Protein AF-A0A6B2DKU0-F1 (afdb_monomer)

Solvent-accessible surface area (backbone atoms only — not comparable to full-atom values): 4474 Å² total; per-residue (Å²): 136,85,82,79,86,82,82,72,88,73,86,72,74,85,67,92,67,68,74,51,71,17,53,46,52,48,48,55,36,54,77,68,74,45,53,64,59,57,48,10,62,75,67,77,46,51,52,68,57,49,54,30,37,52,69,66,62,60,90,69,74,62,76,80,75,78,70,129

Structure (mmCIF, N/CA/C/O backbone):
data_AF-A0A6B2DKU0-F1
#
_entry.id   AF-A0A6B2DKU0-F1
#
loop_
_atom_site.group_PDB
_atom_site.id
_atom_site.type_symbol
_atom_site.label_atom_id
_atom_site.label_alt_id
_atom_site.label_comp_id
_atom_site.label_asym_id
_atom_site.label_entity_id
_atom_site.label_seq_id
_atom_site.pdbx_PDB_ins_code
_atom_site.Cartn_x
_atom_site.Cartn_y
_atom_site.Cartn_z
_atom_site.occupancy
_atom_site.B_iso_or_equiv
_atom_site.auth_seq_id
_atom_site.auth_comp_id
_atom_site.auth_asym_id
_atom_site.auth_atom_id
_atom_site.pdbx_PDB_model_num
ATOM 1 N N . MET A 1 1 ? 40.270 -11.643 17.840 1.00 34.41 1 MET A N 1
ATOM 2 C CA . MET A 1 1 ? 39.625 -10.615 16.990 1.00 34.41 1 MET A CA 1
ATOM 3 C C . MET A 1 1 ? 38.767 -11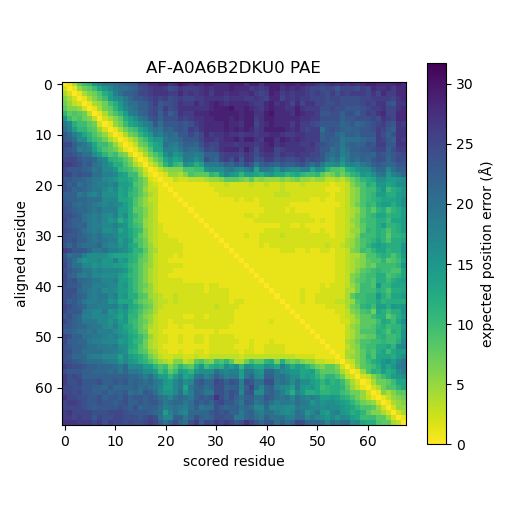.320 15.947 1.00 34.41 1 MET A C 1
ATOM 5 O O . MET A 1 1 ? 39.305 -12.098 15.174 1.00 34.41 1 MET A O 1
ATOM 9 N N . ARG A 1 2 ? 37.438 -11.158 15.985 1.00 33.91 2 ARG A N 1
ATOM 10 C CA . ARG A 1 2 ? 36.509 -11.814 15.047 1.00 33.91 2 ARG A CA 1
ATOM 11 C C . ARG A 1 2 ? 36.406 -10.966 13.777 1.00 33.91 2 ARG A C 1
ATOM 13 O O . ARG A 1 2 ? 35.840 -9.879 13.822 1.00 33.91 2 ARG A O 1
ATOM 20 N N . GLY A 1 3 ? 36.982 -11.455 12.680 1.00 31.70 3 GLY A N 1
ATOM 21 C CA . GLY A 1 3 ? 36.820 -10.871 11.350 1.00 31.70 3 GLY A CA 1
ATOM 22 C C . GLY A 1 3 ? 35.364 -10.984 10.906 1.00 31.70 3 GLY A C 1
ATOM 23 O O . GLY A 1 3 ? 34.789 -12.071 10.881 1.00 31.70 3 GLY A O 1
ATOM 24 N N . THR A 1 4 ? 34.746 -9.845 10.628 1.00 40.22 4 THR A N 1
ATOM 25 C CA . THR A 1 4 ? 33.370 -9.734 10.160 1.00 40.22 4 THR A CA 1
ATOM 26 C C . THR A 1 4 ? 33.297 -10.160 8.693 1.00 40.22 4 THR A C 1
ATOM 28 O O . THR A 1 4 ? 33.875 -9.529 7.812 1.00 40.22 4 THR A O 1
ATOM 31 N N . PHE A 1 5 ? 32.576 -11.247 8.416 1.00 40.12 5 PHE A N 1
ATOM 32 C CA . PHE A 1 5 ? 32.234 -11.650 7.053 1.00 40.12 5 PHE A CA 1
ATOM 33 C C . PHE A 1 5 ? 31.322 -10.586 6.420 1.00 40.12 5 PHE A C 1
ATOM 35 O O . PHE A 1 5 ? 30.135 -10.496 6.731 1.00 40.12 5 PHE A O 1
ATOM 42 N N . ARG A 1 6 ? 31.881 -9.764 5.526 1.00 51.50 6 ARG A N 1
ATOM 43 C CA . ARG A 1 6 ? 31.148 -8.807 4.688 1.00 51.50 6 ARG A CA 1
ATOM 44 C C . ARG A 1 6 ? 30.715 -9.532 3.407 1.00 51.50 6 ARG A C 1
ATOM 46 O O . ARG A 1 6 ? 31.499 -9.671 2.476 1.00 51.50 6 ARG A O 1
ATOM 53 N N . SER A 1 7 ? 29.486 -10.051 3.376 1.00 48.78 7 SER A N 1
ATOM 54 C CA . SER A 1 7 ? 28.945 -10.758 2.205 1.00 48.78 7 SER A CA 1
ATOM 55 C C . SER A 1 7 ? 28.280 -9.792 1.217 1.00 48.78 7 SER A C 1
ATOM 57 O O . SER A 1 7 ? 27.203 -9.266 1.482 1.00 48.78 7 SER A O 1
ATOM 59 N N . GLY A 1 8 ? 28.941 -9.607 0.070 1.00 39.59 8 GLY A N 1
ATOM 60 C CA . GLY A 1 8 ? 28.313 -9.629 -1.253 1.00 39.59 8 GLY A CA 1
ATOM 61 C C . GLY A 1 8 ? 27.489 -8.418 -1.689 1.00 39.59 8 GLY A C 1
ATOM 62 O O . GLY A 1 8 ? 26.261 -8.490 -1.744 1.00 39.59 8 GLY A O 1
ATOM 63 N N . THR A 1 9 ? 28.161 -7.371 -2.167 1.00 49.25 9 THR A N 1
ATOM 64 C CA . THR A 1 9 ? 27.667 -6.586 -3.309 1.00 49.25 9 THR A CA 1
ATOM 65 C C . THR A 1 9 ? 27.504 -7.536 -4.493 1.00 49.25 9 THR A C 1
ATOM 67 O O . THR A 1 9 ? 28.474 -7.891 -5.152 1.00 49.25 9 THR A O 1
ATOM 70 N N . ARG A 1 10 ? 26.277 -8.005 -4.741 1.00 54.12 10 ARG A N 1
ATOM 71 C CA . ARG A 1 10 ? 25.947 -8.578 -6.047 1.00 54.12 10 ARG A CA 1
ATOM 72 C C . ARG A 1 10 ? 25.835 -7.407 -7.010 1.00 54.12 10 ARG A C 1
ATOM 74 O O . ARG A 1 10 ? 24.875 -6.643 -6.921 1.00 54.12 10 ARG A O 1
ATOM 81 N N . GLU A 1 11 ? 26.836 -7.260 -7.867 1.00 47.16 11 GLU A N 1
ATOM 82 C CA . GLU A 1 11 ? 26.729 -6.490 -9.099 1.00 47.16 11 GLU A CA 1
ATOM 83 C C . GLU A 1 11 ? 25.508 -7.018 -9.855 1.00 47.16 11 GLU A C 1
ATOM 85 O O . GLU A 1 11 ? 25.497 -8.145 -10.348 1.00 47.16 11 GLU A O 1
ATOM 90 N N . ARG A 1 12 ? 24.422 -6.244 -9.838 1.00 52.28 12 ARG A N 1
ATOM 91 C CA . ARG A 1 12 ? 23.270 -6.486 -10.697 1.00 52.28 12 ARG A CA 1
ATOM 92 C C . ARG A 1 12 ? 23.515 -5.679 -11.959 1.00 52.28 12 ARG A C 1
ATOM 94 O O . ARG A 1 12 ? 23.471 -4.453 -11.928 1.00 52.28 12 ARG A O 1
ATOM 101 N N . THR A 1 13 ? 23.814 -6.381 -13.043 1.00 45.91 13 THR A N 1
ATOM 102 C CA . THR A 1 13 ? 23.630 -5.898 -14.411 1.00 45.91 13 THR A CA 1
ATOM 103 C C . THR A 1 13 ? 22.260 -5.218 -14.517 1.00 45.91 13 THR A C 1
ATOM 105 O O . THR A 1 13 ? 21.296 -5.758 -13.963 1.00 45.91 13 THR A O 1
ATOM 108 N N . PRO A 1 14 ? 22.129 -4.062 -15.195 1.00 49.50 14 PRO A N 1
ATOM 109 C CA . PRO A 1 14 ? 20.835 -3.449 -15.430 1.00 49.50 14 PRO A CA 1
ATOM 110 C C . PRO A 1 14 ? 20.169 -4.249 -16.548 1.00 49.50 14 PRO A C 1
ATOM 112 O O . PRO A 1 14 ? 20.190 -3.886 -17.718 1.00 49.50 14 PRO A O 1
ATOM 115 N N . VAL A 1 15 ? 19.635 -5.411 -16.194 1.00 54.78 15 VAL A N 1
ATOM 116 C CA . VAL A 1 15 ? 18.496 -5.939 -16.927 1.00 54.78 15 VAL A CA 1
ATOM 117 C C . VAL A 1 15 ? 17.425 -4.859 -16.838 1.00 54.78 15 VAL A C 1
ATOM 119 O O . VAL A 1 15 ? 17.183 -4.324 -15.755 1.00 54.78 15 VAL A O 1
ATOM 122 N N . GLU A 1 16 ? 16.845 -4.496 -17.978 1.00 52.44 16 GLU A N 1
ATOM 123 C CA . GLU A 1 16 ? 15.610 -3.716 -18.088 1.00 52.44 16 GLU A CA 1
ATOM 124 C C . GLU A 1 16 ? 14.475 -4.520 -17.415 1.00 52.44 16 GLU A C 1
ATOM 126 O O . GLU A 1 16 ? 13.572 -5.058 -18.052 1.00 52.44 16 GLU A O 1
ATOM 131 N N . GLU A 1 17 ? 14.588 -4.721 -16.104 1.00 53.88 17 GLU A N 1
ATOM 132 C CA . GLU A 1 17 ? 13.610 -5.372 -15.261 1.00 53.88 17 GLU A CA 1
ATOM 133 C C . GLU A 1 17 ? 12.466 -4.377 -15.127 1.00 53.88 17 GLU A C 1
ATOM 135 O O . GLU A 1 17 ? 12.634 -3.279 -14.590 1.00 53.88 17 GLU A O 1
ATOM 140 N N . GLY A 1 18 ? 11.291 -4.764 -15.630 1.00 57.59 18 GLY A N 1
ATOM 141 C CA . GLY A 1 18 ? 10.047 -4.058 -15.350 1.00 57.59 18 GLY A CA 1
ATOM 142 C C . GLY A 1 18 ? 9.891 -3.767 -13.848 1.00 57.59 18 GLY A C 1
ATOM 143 O O . GLY A 1 18 ? 10.611 -4.331 -13.018 1.00 57.59 18 GLY A O 1
ATOM 144 N N . PRO A 1 19 ? 8.960 -2.878 -13.464 1.00 65.31 19 PRO A N 1
ATOM 145 C CA . PRO A 1 19 ? 8.872 -2.389 -12.095 1.00 65.31 19 PRO A CA 1
ATOM 146 C C . PRO A 1 19 ? 8.891 -3.554 -11.104 1.00 65.31 19 PRO A C 1
ATOM 148 O O . PRO A 1 19 ? 8.078 -4.473 -11.203 1.00 65.31 19 PRO A O 1
ATOM 151 N N . SER A 1 20 ? 9.837 -3.516 -10.155 1.00 84.19 20 SER A N 1
ATOM 152 C CA . SER A 1 20 ? 9.925 -4.520 -9.088 1.00 84.19 20 SER A CA 1
ATOM 153 C C . SER A 1 20 ? 8.541 -4.777 -8.487 1.00 84.19 20 SER A C 1
ATOM 155 O O . SER A 1 20 ? 7.743 -3.844 -8.381 1.00 84.19 20 SER A O 1
ATOM 157 N N . PHE A 1 21 ? 8.252 -6.003 -8.038 1.00 85.12 21 PHE A N 1
ATOM 158 C CA . PHE A 1 21 ? 6.960 -6.323 -7.410 1.00 85.12 21 PHE A CA 1
ATOM 159 C C . PHE A 1 21 ? 6.557 -5.296 -6.335 1.00 85.12 21 PHE A C 1
ATOM 161 O O . PHE A 1 21 ? 5.402 -4.888 -6.251 1.00 85.12 21 PHE A O 1
ATOM 168 N N . ALA A 1 22 ? 7.538 -4.820 -5.564 1.00 88.25 22 ALA A N 1
ATOM 169 C CA . ALA A 1 22 ? 7.374 -3.765 -4.573 1.00 88.25 22 ALA A CA 1
ATOM 170 C C . ALA A 1 22 ? 6.871 -2.440 -5.180 1.00 88.25 22 ALA A C 1
ATOM 172 O O . ALA A 1 22 ? 5.923 -1.841 -4.668 1.00 88.25 22 ALA A O 1
ATOM 173 N N . GLY A 1 23 ? 7.483 -2.005 -6.285 1.00 8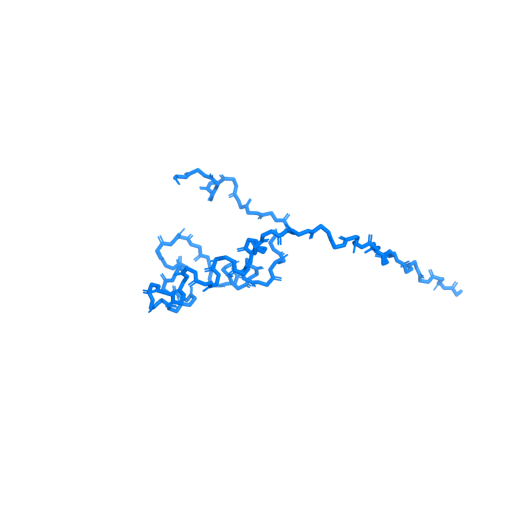8.62 23 GLY A N 1
ATOM 174 C CA . GLY A 1 23 ? 7.075 -0.823 -7.043 1.00 88.62 23 GLY A CA 1
ATOM 175 C C . GLY A 1 23 ? 5.693 -0.983 -7.674 1.00 88.62 23 GLY A C 1
ATOM 176 O O . GLY A 1 23 ? 4.836 -0.123 -7.478 1.00 88.62 23 GLY A O 1
ATOM 177 N N . TRP A 1 24 ? 5.447 -2.114 -8.338 1.00 92.69 24 TRP A N 1
ATOM 178 C CA . TRP A 1 24 ? 4.158 -2.434 -8.955 1.00 92.69 24 TRP A CA 1
ATOM 179 C C . TRP A 1 24 ? 3.014 -2.459 -7.930 1.00 92.69 24 TRP A C 1
ATOM 181 O O . TRP A 1 24 ? 1.963 -1.853 -8.144 1.00 92.69 24 TRP A O 1
ATOM 191 N N . LEU A 1 25 ? 3.220 -3.101 -6.775 1.00 93.19 25 LEU A N 1
ATOM 192 C CA . LEU A 1 25 ? 2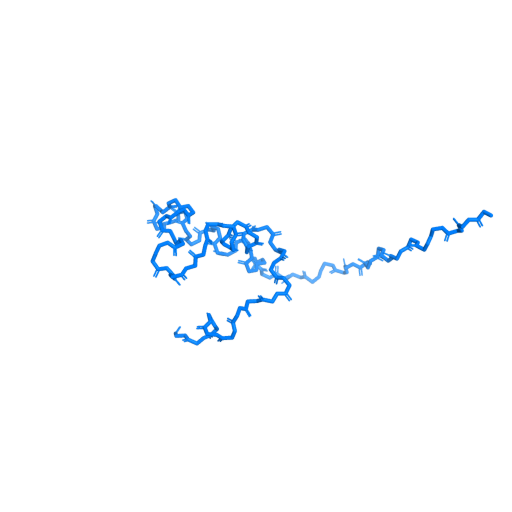.209 -3.182 -5.720 1.00 93.19 25 LEU A CA 1
ATOM 193 C C . LEU A 1 25 ? 1.885 -1.796 -5.149 1.00 93.19 25 LEU A C 1
ATOM 195 O O . LEU A 1 25 ? 0.713 -1.458 -4.959 1.00 93.19 25 LEU A O 1
ATOM 199 N N . ARG A 1 26 ? 2.919 -0.977 -4.910 1.00 93.75 26 ARG A N 1
ATOM 200 C CA . ARG A 1 26 ? 2.755 0.403 -4.439 1.00 93.75 26 ARG A CA 1
ATOM 201 C C . ARG A 1 26 ? 1.959 1.237 -5.441 1.00 93.75 26 ARG A C 1
ATOM 203 O O . ARG A 1 26 ? 1.051 1.958 -5.031 1.00 93.75 26 ARG A O 1
ATOM 210 N N . GLU A 1 27 ? 2.285 1.142 -6.725 1.00 94.62 27 GLU A N 1
ATOM 211 C CA . GLU A 1 27 ? 1.600 1.870 -7.794 1.00 94.62 27 GLU A CA 1
ATOM 212 C C . GLU A 1 27 ? 0.118 1.489 -7.864 1.00 94.62 27 GLU A C 1
ATOM 214 O O . GLU A 1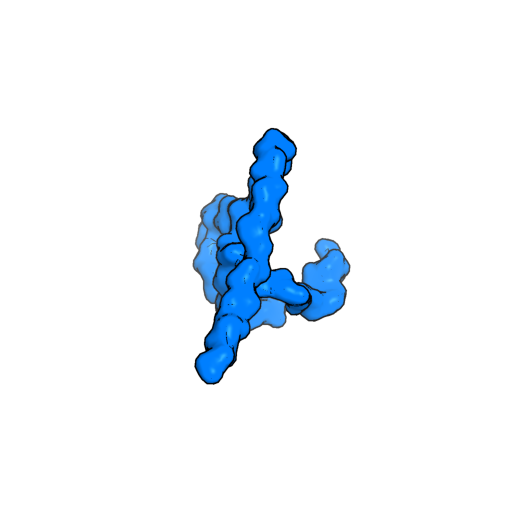 27 ? -0.751 2.356 -7.766 1.00 94.62 27 GLU A O 1
ATOM 219 N N . ARG A 1 28 ? -0.188 0.187 -7.924 1.00 95.94 28 ARG A N 1
ATOM 220 C CA . ARG A 1 28 ? -1.572 -0.311 -7.945 1.00 95.94 28 ARG A CA 1
ATOM 221 C C . ARG A 1 28 ? -2.370 0.136 -6.724 1.00 95.94 28 ARG A C 1
ATOM 223 O O . ARG A 1 28 ? -3.529 0.522 -6.867 1.00 95.94 28 ARG A O 1
ATOM 230 N N . ARG A 1 29 ? -1.761 0.132 -5.532 1.00 96.62 29 ARG A N 1
ATOM 231 C CA . ARG A 1 29 ? -2.408 0.622 -4.307 1.00 96.62 29 ARG A CA 1
ATOM 232 C C . ARG A 1 29 ? -2.780 2.104 -4.420 1.00 96.62 29 ARG A C 1
ATOM 234 O O . ARG A 1 29 ? -3.892 2.477 -4.047 1.00 96.62 29 ARG A O 1
ATOM 241 N N . VAL A 1 30 ? -1.852 2.934 -4.898 1.00 97.50 30 VAL A N 1
ATOM 242 C CA . VAL A 1 30 ? -2.057 4.384 -5.046 1.00 97.50 30 VAL A CA 1
ATOM 243 C C . VAL A 1 30 ? -3.120 4.681 -6.100 1.00 97.50 30 VAL A C 1
ATOM 245 O O . VAL A 1 30 ? -4.019 5.469 -5.823 1.00 97.50 30 VAL A O 1
ATOM 248 N N . LEU A 1 31 ? -3.078 4.009 -7.255 1.00 97.69 31 LEU A N 1
ATOM 249 C CA . LEU A 1 31 ? -4.091 4.151 -8.308 1.00 97.69 31 LEU A CA 1
ATOM 250 C C . LEU A 1 31 ? -5.493 3.756 -7.828 1.00 97.69 31 LEU A C 1
ATOM 252 O O . LEU A 1 31 ? -6.479 4.368 -8.225 1.00 97.69 31 LEU A O 1
ATOM 256 N N . ALA A 1 32 ? -5.585 2.773 -6.933 1.00 97.06 32 ALA A N 1
ATOM 257 C CA . ALA A 1 32 ? -6.839 2.374 -6.300 1.00 97.06 32 ALA A CA 1
ATOM 258 C C . ALA A 1 32 ? -7.269 3.288 -5.128 1.00 97.06 32 ALA A C 1
ATOM 260 O O . ALA A 1 32 ? -8.270 3.001 -4.471 1.00 97.06 32 ALA A O 1
ATOM 261 N N . GLY A 1 33 ? -6.516 4.351 -4.816 1.00 98.12 33 GLY A N 1
ATOM 262 C CA . GLY A 1 33 ? -6.821 5.280 -3.723 1.00 98.12 33 GLY A CA 1
ATOM 263 C C . GLY A 1 33 ? -6.727 4.657 -2.327 1.00 98.12 33 GLY A C 1
ATOM 264 O O . GLY A 1 33 ? -7.376 5.126 -1.393 1.00 98.12 33 GLY A O 1
ATOM 265 N N . LEU A 1 34 ? -5.959 3.574 -2.169 1.00 98.25 34 LEU A N 1
ATOM 266 C CA . LEU A 1 34 ? -5.911 2.814 -0.923 1.00 98.25 34 LEU A CA 1
ATOM 267 C C . LEU A 1 34 ? -4.739 3.228 -0.036 1.00 98.25 34 LEU A C 1
ATOM 269 O O . LEU A 1 34 ? -3.603 3.390 -0.484 1.00 98.25 34 LEU A O 1
ATOM 273 N N . THR A 1 35 ? -4.973 3.292 1.271 1.00 98.31 35 THR A N 1
ATOM 274 C CA . THR A 1 35 ? -3.889 3.272 2.260 1.00 98.31 35 THR A CA 1
ATOM 275 C C . THR A 1 35 ? -3.322 1.857 2.403 1.00 98.31 35 THR A C 1
ATOM 277 O O . THR A 1 35 ? -3.968 0.866 2.053 1.00 98.31 35 THR A O 1
ATOM 280 N N . GLN A 1 36 ? -2.111 1.726 2.955 1.00 97.62 36 GLN A N 1
ATOM 281 C CA . GLN A 1 36 ? -1.530 0.405 3.239 1.00 97.62 36 GLN A CA 1
ATOM 282 C C . GLN A 1 36 ? -2.408 -0.417 4.198 1.00 97.62 36 GLN A C 1
ATOM 284 O O . GLN A 1 36 ? -2.508 -1.630 4.042 1.00 97.62 36 GLN A O 1
ATOM 289 N N . ALA A 1 37 ? -3.087 0.232 5.152 1.00 97.69 37 ALA A N 1
ATOM 290 C CA . ALA A 1 37 ? -4.001 -0.430 6.083 1.00 97.69 37 ALA A CA 1
ATOM 291 C C . ALA A 1 37 ? -5.260 -0.960 5.379 1.00 97.69 37 ALA A C 1
ATOM 293 O O . ALA A 1 37 ? -5.692 -2.077 5.645 1.00 97.69 37 ALA A O 1
ATOM 294 N N . GLN A 1 38 ? -5.815 -0.195 4.437 1.00 98.12 38 GLN A N 1
ATOM 295 C CA . GLN A 1 38 ? -6.958 -0.635 3.635 1.00 98.12 38 GLN A CA 1
ATOM 296 C C . GLN A 1 38 ? -6.594 -1.781 2.685 1.00 98.12 38 GLN A C 1
ATOM 298 O O . GLN A 1 38 ? -7.397 -2.694 2.503 1.00 98.12 38 GLN A O 1
ATOM 303 N N . LEU A 1 39 ? -5.398 -1.752 2.088 1.00 97.50 39 LEU A N 1
ATOM 304 C CA . LEU A 1 39 ? -4.887 -2.875 1.298 1.00 97.50 39 LEU A CA 1
ATOM 305 C C . LEU A 1 39 ? -4.704 -4.120 2.175 1.00 97.50 39 LEU A C 1
ATOM 307 O O . LEU A 1 39 ? -5.163 -5.196 1.807 1.00 97.50 39 LEU A O 1
ATOM 311 N N . ALA A 1 40 ? -4.098 -3.961 3.353 1.00 95.94 40 ALA A N 1
ATOM 312 C CA . ALA A 1 40 ? -3.905 -5.042 4.315 1.00 95.94 40 ALA A CA 1
ATOM 313 C C . ALA A 1 40 ? -5.240 -5.689 4.718 1.00 95.94 40 ALA A C 1
ATOM 315 O O . ALA A 1 40 ? -5.380 -6.906 4.625 1.00 95.94 40 ALA A O 1
ATOM 316 N N . GLY A 1 41 ? -6.242 -4.873 5.063 1.00 96.44 41 GLY A N 1
ATOM 317 C CA . GLY A 1 41 ? -7.581 -5.349 5.408 1.00 96.44 41 GLY A CA 1
ATOM 318 C C . GLY A 1 41 ? -8.256 -6.121 4.272 1.00 96.44 41 GLY A C 1
ATOM 319 O O . GLY A 1 41 ? -8.806 -7.190 4.509 1.00 96.44 41 GLY A O 1
ATOM 320 N N . ARG A 1 42 ? -8.163 -5.633 3.026 1.00 95.94 42 ARG A N 1
ATOM 321 C CA . ARG A 1 42 ? -8.731 -6.332 1.857 1.00 95.94 42 ARG A CA 1
ATOM 322 C C . ARG A 1 42 ? -8.005 -7.633 1.515 1.00 95.94 42 ARG A C 1
ATOM 324 O O . ARG A 1 42 ? -8.638 -8.561 1.031 1.00 95.94 42 ARG A O 1
ATOM 331 N N . ALA A 1 43 ? -6.698 -7.691 1.752 1.00 91.19 43 ALA A N 1
ATOM 332 C CA . ALA A 1 43 ? -5.866 -8.852 1.449 1.00 91.19 43 ALA A CA 1
ATOM 333 C C . ALA A 1 43 ? -5.808 -9.887 2.589 1.00 91.19 43 ALA A C 1
ATOM 335 O O . ALA A 1 43 ? -5.152 -10.912 2.437 1.00 91.19 43 ALA A O 1
ATOM 336 N N . GLY A 1 44 ? -6.424 -9.619 3.748 1.00 93.44 44 GLY A N 1
ATOM 337 C CA . GLY A 1 44 ? -6.280 -10.477 4.931 1.00 93.44 44 GLY A CA 1
ATOM 338 C C . GLY A 1 44 ? -4.849 -10.511 5.487 1.00 93.44 44 GLY A C 1
ATOM 339 O O . GLY A 1 44 ? -4.447 -11.479 6.130 1.00 93.44 44 GLY A O 1
ATOM 340 N N . LEU A 1 45 ? -4.058 -9.465 5.230 1.00 91.44 45 LEU A N 1
ATOM 341 C CA . LEU A 1 45 ? -2.662 -9.359 5.646 1.00 91.44 45 LEU A CA 1
ATOM 342 C C . LEU A 1 45 ? -2.500 -8.378 6.807 1.00 91.44 45 LEU A C 1
ATOM 344 O O . LEU A 1 45 ? -3.324 -7.499 7.045 1.00 91.44 45 LEU A O 1
ATOM 348 N N . SER A 1 46 ? -1.373 -8.477 7.512 1.00 94.69 46 SER A N 1
ATOM 349 C CA . SER A 1 46 ? -0.981 -7.433 8.463 1.00 94.69 46 SER A CA 1
ATOM 350 C C . SER A 1 46 ? -0.433 -6.201 7.735 1.00 94.69 46 SER A C 1
ATOM 352 O O . SER A 1 46 ? 0.224 -6.315 6.696 1.00 94.69 46 SER A O 1
ATOM 354 N N . LEU A 1 47 ? -0.595 -5.017 8.334 1.00 95.69 47 LEU A N 1
ATOM 355 C CA . LEU A 1 47 ? 0.014 -3.777 7.833 1.00 95.69 47 LEU A CA 1
ATOM 356 C C . LEU A 1 47 ? 1.540 -3.911 7.663 1.00 95.69 47 LEU A C 1
ATOM 358 O O . LEU A 1 47 ? 2.113 -3.418 6.693 1.00 95.69 47 LEU A O 1
ATOM 362 N N . ARG A 1 48 ? 2.205 -4.628 8.580 1.00 92.38 48 ARG A N 1
ATOM 363 C CA . ARG A 1 48 ? 3.648 -4.905 8.512 1.00 92.38 48 ARG A CA 1
ATOM 364 C C . ARG A 1 48 ? 4.017 -5.765 7.300 1.00 92.38 48 ARG A C 1
ATOM 366 O O . ARG A 1 48 ? 5.050 -5.505 6.689 1.00 92.38 48 ARG A O 1
A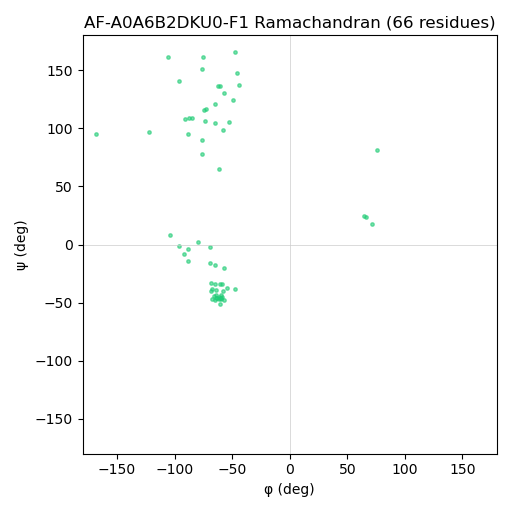TOM 373 N N . ALA A 1 49 ? 3.196 -6.755 6.946 1.00 90.81 49 ALA A N 1
ATOM 374 C CA . ALA A 1 49 ? 3.420 -7.582 5.761 1.00 90.81 49 ALA A CA 1
ATOM 375 C C . ALA A 1 49 ? 3.327 -6.747 4.475 1.00 90.81 49 ALA A C 1
ATOM 377 O O . ALA A 1 49 ? 4.239 -6.808 3.654 1.00 90.81 49 ALA A O 1
ATOM 378 N N . VAL A 1 50 ? 2.303 -5.894 4.352 1.00 94.12 50 VAL A N 1
ATOM 379 C CA . VAL A 1 50 ? 2.155 -4.970 3.212 1.00 94.12 50 VAL A CA 1
ATOM 380 C C . VAL A 1 50 ? 3.326 -3.989 3.133 1.00 94.12 50 VAL A C 1
ATOM 382 O O . VAL A 1 50 ? 3.914 -3.814 2.069 1.00 94.12 50 VAL A O 1
ATOM 385 N N . ARG A 1 51 ? 3.739 -3.402 4.263 1.00 93.75 51 ARG A N 1
ATOM 386 C CA . ARG A 1 51 ? 4.903 -2.503 4.309 1.00 93.75 51 ARG A CA 1
ATOM 387 C C . ARG A 1 51 ? 6.177 -3.198 3.835 1.00 93.75 51 ARG A C 1
ATOM 389 O O . ARG A 1 51 ? 6.927 -2.623 3.056 1.00 93.75 51 ARG A O 1
ATOM 396 N N . ASN A 1 52 ? 6.427 -4.423 4.291 1.00 90.25 52 ASN A N 1
ATOM 397 C CA . ASN A 1 52 ? 7.594 -5.181 3.850 1.00 90.25 52 ASN A CA 1
ATOM 398 C C . ASN A 1 52 ? 7.512 -5.521 2.356 1.00 90.25 52 ASN A C 1
ATOM 400 O O . ASN A 1 52 ? 8.551 -5.556 1.700 1.00 90.25 52 ASN A O 1
ATOM 404 N N . ALA A 1 53 ? 6.308 -5.765 1.823 1.00 88.50 53 ALA A N 1
ATOM 405 C CA . ALA A 1 53 ? 6.094 -6.087 0.412 1.00 88.50 53 ALA A CA 1
ATOM 406 C C . ALA A 1 53 ? 6.422 -4.884 -0.478 1.00 88.50 53 ALA A C 1
ATOM 408 O O . ALA A 1 53 ? 7.200 -5.016 -1.416 1.00 88.50 53 ALA A O 1
ATOM 409 N N . GLU A 1 54 ? 5.935 -3.694 -0.113 1.00 92.81 54 GLU A N 1
ATOM 410 C CA . GLU A 1 54 ? 6.237 -2.436 -0.816 1.00 92.81 54 GLU A CA 1
ATOM 411 C C . GLU A 1 54 ? 7.695 -1.968 -0.653 1.00 92.81 54 GLU A C 1
ATOM 413 O O . GLU A 1 54 ? 8.153 -1.117 -1.409 1.00 92.81 54 GLU A O 1
ATOM 418 N N . LEU A 1 55 ? 8.437 -2.512 0.318 1.00 87.69 55 LEU A N 1
ATOM 419 C CA . LEU A 1 55 ? 9.877 -2.276 0.497 1.00 87.69 55 LEU A CA 1
ATOM 420 C C . LEU A 1 55 ? 10.750 -3.376 -0.136 1.00 87.69 55 LEU A C 1
ATOM 422 O O . LEU A 1 55 ? 11.973 -3.318 -0.028 1.00 87.69 55 LEU A O 1
ATOM 426 N N . GLY A 1 56 ? 10.147 -4.405 -0.744 1.00 78.94 56 GLY A N 1
ATOM 427 C CA . GLY A 1 56 ? 10.870 -5.525 -1.357 1.00 78.94 56 GLY A CA 1
ATOM 428 C C . GLY A 1 56 ? 11.537 -6.487 -0.362 1.00 78.94 56 GLY A C 1
ATOM 429 O O . GLY A 1 56 ? 12.429 -7.239 -0.739 1.00 78.94 56 GLY A O 1
ATOM 430 N N . SER A 1 57 ? 11.131 -6.473 0.912 1.00 66.06 57 SER A N 1
ATOM 431 C CA . SER A 1 57 ? 11.741 -7.262 1.998 1.00 66.06 57 SER A CA 1
ATOM 432 C C . SER A 1 57 ? 10.933 -8.492 2.431 1.00 66.06 57 SER A C 1
ATOM 434 O O . SER A 1 57 ? 11.280 -9.128 3.431 1.00 66.06 57 SER A O 1
ATOM 436 N N . VAL A 1 58 ? 9.856 -8.865 1.728 1.00 58.69 58 VAL A N 1
ATOM 437 C CA . VAL A 1 58 ? 9.114 -10.094 2.070 1.00 58.69 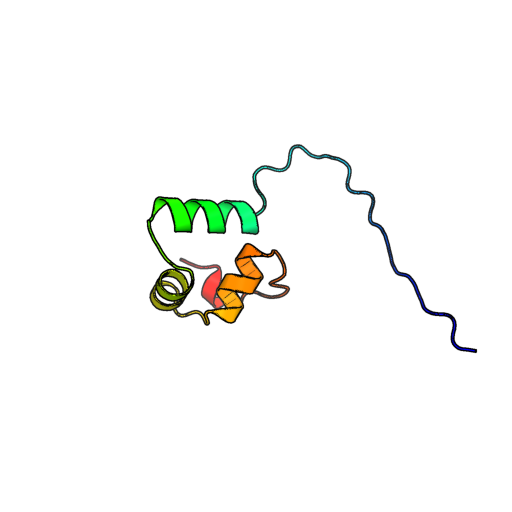58 VAL A CA 1
ATOM 438 C C . VAL A 1 58 ? 9.908 -11.302 1.587 1.00 58.69 58 VAL A C 1
ATOM 440 O O . VAL A 1 58 ? 9.746 -11.777 0.473 1.00 58.69 58 VAL A O 1
ATOM 443 N N . ARG A 1 59 ? 10.780 -11.806 2.463 1.00 53.22 59 ARG A N 1
ATOM 444 C CA . ARG A 1 59 ? 11.551 -13.041 2.263 1.00 53.22 59 ARG A CA 1
ATOM 445 C C . ARG A 1 59 ? 10.715 -14.326 2.299 1.00 53.22 59 ARG A C 1
ATOM 447 O O . ARG A 1 59 ? 11.295 -15.388 2.128 1.00 53.22 59 ARG A O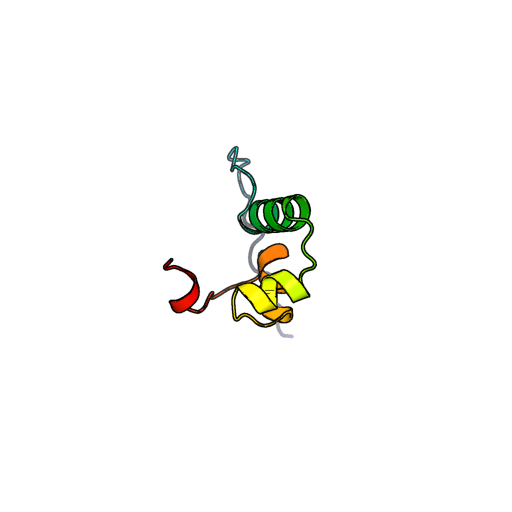 1
ATOM 454 N N . ASN A 1 60 ? 9.406 -14.251 2.547 1.00 46.28 60 ASN A N 1
ATOM 455 C CA . ASN A 1 60 ? 8.492 -15.387 2.415 1.00 46.28 60 ASN A CA 1
AT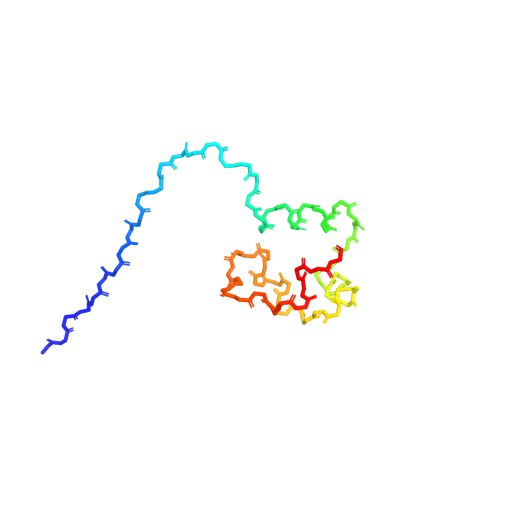OM 456 C C . ASN A 1 60 ? 7.030 -14.898 2.494 1.00 46.28 60 ASN A C 1
ATOM 458 O O . ASN A 1 60 ? 6.528 -14.680 3.606 1.00 46.28 60 ASN A O 1
ATOM 462 N N . PRO A 1 61 ? 6.339 -14.639 1.370 1.00 52.16 61 PRO A N 1
ATOM 463 C CA . PRO A 1 61 ? 4.886 -14.538 1.386 1.00 52.16 61 PRO A CA 1
ATOM 464 C C . PRO A 1 61 ? 4.350 -15.894 1.856 1.00 52.16 61 PRO A C 1
ATOM 466 O O . PRO A 1 61 ? 4.855 -16.937 1.453 1.00 52.16 61 PRO A O 1
ATOM 469 N N . ARG A 1 62 ? 3.363 -15.924 2.756 1.00 53.25 62 ARG A N 1
ATOM 470 C CA . ARG A 1 62 ? 2.735 -17.208 3.104 1.00 53.25 62 ARG A CA 1
ATOM 471 C C . ARG A 1 62 ? 2.076 -17.758 1.829 1.00 53.25 62 ARG A C 1
ATOM 473 O O . ARG A 1 62 ? 1.423 -16.959 1.155 1.00 53.25 62 ARG A O 1
ATOM 480 N N . PRO A 1 63 ? 2.205 -19.061 1.510 1.00 51.84 63 PRO A N 1
ATOM 481 C CA . PRO A 1 63 ? 1.763 -19.635 0.231 1.00 51.84 63 PRO A CA 1
ATOM 482 C C . PRO A 1 63 ? 0.275 -19.411 -0.087 1.00 51.84 63 PRO A C 1
ATOM 484 O O . PRO A 1 63 ? -0.116 -19.423 -1.249 1.00 51.84 63 PRO A O 1
ATOM 487 N N . GLU A 1 64 ? -0.556 -19.113 0.914 1.00 54.34 64 GLU A N 1
ATOM 488 C CA . GLU A 1 64 ? -1.958 -18.707 0.723 1.00 54.34 64 GLU A CA 1
ATOM 489 C C . GLU A 1 64 ? -2.129 -17.364 -0.012 1.00 54.34 64 GLU A C 1
ATOM 491 O O . GLU A 1 64 ? -3.201 -17.091 -0.539 1.00 54.34 64 GLU A O 1
ATOM 496 N N . THR A 1 65 ? -1.086 -16.532 -0.093 1.00 53.94 65 THR A N 1
ATOM 497 C CA . THR A 1 65 ? -1.137 -15.199 -0.728 1.00 53.94 65 THR A CA 1
ATOM 498 C C . THR A 1 65 ? -0.841 -15.246 -2.232 1.00 53.94 65 THR A C 1
ATOM 500 O O . THR A 1 65 ? -1.096 -14.274 -2.934 1.00 53.94 65 THR A O 1
ATOM 503 N N . GLU A 1 66 ? -0.296 -16.357 -2.741 1.00 52.94 66 GLU A N 1
ATOM 504 C CA . GLU A 1 66 ? 0.132 -16.486 -4.144 1.00 52.94 66 GLU A CA 1
ATOM 505 C C . GLU A 1 66 ? -0.953 -17.051 -5.073 1.00 52.94 66 GLU A C 1
ATOM 507 O O . GLU A 1 66 ? -0.781 -17.033 -6.290 1.00 52.94 66 GLU A O 1
ATOM 512 N N . ARG A 1 67 ? -2.088 -17.529 -4.543 1.00 44.97 67 ARG A N 1
ATOM 513 C CA . ARG A 1 67 ? -3.198 -18.023 -5.371 1.00 44.97 67 ARG A CA 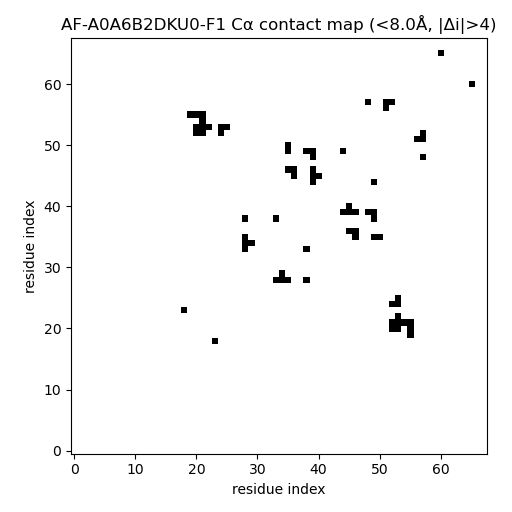1
ATOM 514 C C . ARG A 1 67 ? -4.510 -17.293 -5.098 1.00 44.97 67 ARG A C 1
ATOM 516 O O . ARG A 1 67 ? -5.279 -17.704 -4.230 1.00 44.97 67 ARG A O 1
ATOM 523 N N . ARG A 1 68 ? -4.804 -16.290 -5.924 1.00 37.81 68 ARG A N 1
ATOM 524 C CA . ARG A 1 68 ? -6.154 -16.027 -6.439 1.00 37.81 68 ARG A CA 1
ATOM 525 C C . ARG A 1 68 ? -6.115 -15.171 -7.692 1.00 37.81 68 ARG A C 1
ATOM 527 O O . ARG A 1 68 ? -5.313 -14.215 -7.709 1.00 37.81 68 ARG A O 1
#

Foldseek 3Di:
DDDDPPDDPPPDDPDVDPDDQLRVLVVVCVVVVHDLVRVCVVQVHDSVCSVCRNVVNCPDDDPVSVDD

Sequence (68 aa):
MRGTFRSGTRERTPVEEGPSFAGWLRERRVLAGLTQAQLAGRAGLSLRAVRNAELGSVRNPRPETERR

Radius of gyration: 16.01 Å; Cα contacts (8 Å, |Δi|>4): 37; chains: 1; bounding box: 48×25×35 Å

Nearest PDB structures (foldseek):
  1r69-assembly1_A  TM=8.943E-01  e=1.424E-02  Phage 434
  3zkc-assembly1_B  TM=8.627E-01  e=1.189E-01  Bacillus subtilis subsp. subtilis str. 168
  1b0n-assembly1_A  TM=8.531E-01  e=1.189E-01  Bacillus subtilis
  1zz6-assembly1_A-2  TM=8.488E-01  e=1.189E-01  Streptomyces wedmorensis
  3zkc-assembly1_A  TM=8.542E-01  e=1.640E-01  Bacillus subtilis subsp. subtilis str. 168

Secondary structure (DSSP, 8-state):
----------------PPS-HHHHHHHHHHHTT--HHHHHHHHT--HHHHHHHHTT--S---GGGS--

Mean predicted aligned error: 12.57 Å

pLDDT: mean 73.28, std 22.89, range [31.7, 98.31]